Protein AF-A0A349K120-F1 (afdb_monomer_lite)

Foldseek 3Di:
DDDDDDDDDDDDDDDDDPPDDDDLQFDQVQKDKPWAAPPPVHLDRSCQRPVPPDDDLDDDPCPPCDSQQCVQPDRNIHHDVPIDMDGDSVDDDDDPDDDGDD

pLDDT: mean 71.9, std 16.07, range [41.16, 96.0]

Structure (mmCIF, N/CA/C/O backbone):
data_AF-A0A349K120-F1
#
_entry.id   AF-A0A349K120-F1
#
loop_
_atom_site.group_PDB
_atom_site.id
_atom_site.type_symbol
_atom_site.label_atom_id
_atom_site.label_alt_id
_atom_site.label_comp_id
_atom_site.label_asym_id
_atom_site.label_entity_id
_atom_site.label_seq_id
_atom_site.pdbx_PDB_ins_code
_atom_site.Cartn_x
_atom_site.Cartn_y
_atom_site.Cartn_z
_atom_site.occupancy
_atom_site.B_iso_or_equiv
_atom_site.auth_seq_id
_atom_site.auth_comp_id
_atom_site.auth_asym_id
_atom_site.auth_atom_id
_atom_site.pdbx_PDB_model_num
ATOM 1 N N . MET A 1 1 ? -52.661 -5.845 61.220 1.00 41.16 1 MET A N 1
ATOM 2 C CA . MET A 1 1 ? -51.677 -6.357 60.242 1.00 41.16 1 MET A CA 1
ATOM 3 C C . MET A 1 1 ? -51.573 -5.320 59.129 1.00 41.16 1 MET A C 1
ATOM 5 O O . MET A 1 1 ? -52.558 -5.127 58.432 1.00 41.16 1 MET A O 1
ATOM 9 N N . LYS A 1 2 ? -50.480 -4.546 59.060 1.00 42.34 2 LYS A N 1
ATOM 10 C CA . LYS A 1 2 ? -50.268 -3.483 58.058 1.00 42.34 2 LYS A CA 1
ATOM 11 C C . LYS A 1 2 ? -49.082 -3.881 57.183 1.00 42.34 2 LYS A C 1
ATOM 13 O O . LYS A 1 2 ? -48.013 -4.188 57.697 1.00 42.34 2 LYS A O 1
ATOM 18 N N . THR A 1 3 ? -49.349 -3.952 55.891 1.00 46.19 3 THR A N 1
ATOM 19 C CA . THR A 1 3 ? -48.530 -4.529 54.826 1.00 46.19 3 THR A CA 1
ATOM 20 C C . THR A 1 3 ? -47.258 -3.709 54.596 1.00 46.19 3 THR A C 1
ATOM 22 O O . THR A 1 3 ? -47.337 -2.500 54.399 1.00 46.19 3 THR A O 1
ATOM 25 N N . LEU A 1 4 ? -46.093 -4.361 54.615 1.00 48.59 4 LEU A N 1
ATOM 26 C CA . LEU A 1 4 ? -44.812 -3.772 54.215 1.00 48.59 4 LEU A CA 1
ATOM 27 C C . LEU A 1 4 ? -44.659 -3.931 52.695 1.00 48.59 4 LEU A C 1
ATOM 29 O O . LEU A 1 4 ? -44.669 -5.055 52.195 1.00 48.59 4 LEU A O 1
ATOM 33 N N . LEU A 1 5 ? -44.538 -2.822 51.962 1.00 47.72 5 LEU A N 1
ATOM 34 C CA . LEU A 1 5 ? -44.155 -2.836 50.548 1.00 47.72 5 LEU A CA 1
ATOM 35 C C . LEU A 1 5 ? -42.627 -2.916 50.438 1.00 47.72 5 LEU A C 1
ATOM 37 O O . LEU A 1 5 ? -41.925 -2.013 50.888 1.00 47.72 5 LEU A O 1
ATOM 41 N N . PHE A 1 6 ? -42.123 -3.977 49.810 1.00 49.72 6 PHE A N 1
ATOM 42 C CA . PHE A 1 6 ? -40.731 -4.083 49.378 1.00 49.72 6 PHE A CA 1
ATOM 43 C C . PHE A 1 6 ? -40.604 -3.520 47.958 1.00 49.72 6 PHE A C 1
ATOM 45 O O . PHE A 1 6 ? -41.214 -4.041 47.026 1.00 49.72 6 PHE A O 1
ATOM 52 N N . ALA A 1 7 ? -39.821 -2.454 47.785 1.00 53.44 7 ALA A N 1
ATOM 53 C CA . ALA A 1 7 ? -39.440 -1.959 46.467 1.00 53.44 7 ALA A CA 1
ATOM 54 C C . ALA A 1 7 ? -38.323 -2.850 45.900 1.00 53.44 7 ALA A C 1
ATOM 56 O O . ALA A 1 7 ? -37.238 -2.931 46.475 1.00 53.44 7 ALA A O 1
ATOM 57 N N . ALA A 1 8 ? -38.589 -3.536 44.788 1.00 59.03 8 ALA A N 1
ATOM 58 C CA . ALA A 1 8 ? -37.575 -4.285 44.055 1.00 59.03 8 ALA A CA 1
ATOM 59 C C . ALA A 1 8 ? -36.807 -3.325 43.132 1.00 59.03 8 ALA A C 1
ATOM 61 O O . ALA A 1 8 ? -37.376 -2.771 42.193 1.00 59.03 8 ALA A O 1
ATOM 62 N N . LEU A 1 9 ? -35.520 -3.114 43.410 1.00 51.94 9 LEU A N 1
ATOM 63 C CA . LEU A 1 9 ? -34.613 -2.368 42.541 1.00 51.94 9 LEU A CA 1
ATOM 64 C C . LEU A 1 9 ? -34.073 -3.322 41.465 1.00 51.94 9 LEU A C 1
ATOM 66 O O . LEU A 1 9 ? -33.198 -4.141 41.735 1.00 51.94 9 LEU A O 1
ATOM 70 N N . THR A 1 10 ? -34.608 -3.249 40.249 1.00 60.72 10 THR A N 1
ATOM 71 C CA . THR A 1 10 ? -34.066 -3.968 39.088 1.00 60.72 10 THR A CA 1
ATOM 72 C C . THR A 1 10 ? -32.780 -3.296 38.617 1.00 60.72 10 THR A C 1
ATOM 74 O O . THR A 1 10 ? -32.819 -2.201 38.061 1.00 60.72 10 THR A O 1
ATOM 77 N N . ALA A 1 11 ? -31.639 -3.951 38.833 1.00 59.31 11 ALA A N 1
ATOM 78 C CA . ALA A 1 11 ? -30.366 -3.551 38.246 1.00 59.31 11 ALA A CA 1
ATOM 79 C C . ALA A 1 11 ? -30.321 -3.982 36.771 1.00 59.31 11 ALA A C 1
ATOM 81 O O . ALA A 1 11 ? -30.341 -5.173 36.460 1.00 59.31 11 ALA A O 1
ATOM 82 N N . THR A 1 12 ? -30.263 -3.019 35.853 1.00 62.78 12 THR A N 1
ATOM 83 C CA . THR A 1 12 ? -30.015 -3.270 34.431 1.00 62.78 12 THR A CA 1
ATOM 84 C C . THR A 1 12 ? -28.533 -3.589 34.240 1.00 62.78 12 THR A C 1
ATOM 86 O O . THR A 1 12 ? -27.676 -2.721 34.388 1.00 62.78 12 THR A O 1
ATOM 89 N N . LEU A 1 13 ? -28.215 -4.843 33.917 1.00 61.88 13 LEU A N 1
ATOM 90 C CA . LEU A 1 13 ? -26.882 -5.230 33.457 1.00 61.88 13 LEU A CA 1
ATOM 91 C C . LEU A 1 13 ? -26.659 -4.639 32.059 1.00 61.88 13 LEU A C 1
ATOM 93 O O . LEU A 1 13 ? -27.244 -5.113 31.088 1.00 61.88 13 LEU A O 1
ATOM 97 N N . MET A 1 14 ? -25.819 -3.607 31.944 1.00 59.44 14 MET A N 1
ATOM 98 C CA . MET A 1 14 ? -25.261 -3.226 30.646 1.00 59.44 14 MET A CA 1
ATOM 99 C C . MET A 1 14 ? -24.196 -4.255 30.264 1.00 59.44 14 MET A C 1
ATOM 101 O O . MET A 1 14 ? -23.144 -4.338 30.896 1.00 59.44 14 MET A O 1
ATOM 105 N N . SER A 1 15 ? -24.466 -5.054 29.236 1.00 63.75 15 SER A N 1
ATOM 106 C CA . SER A 1 15 ? -23.450 -5.904 28.621 1.00 63.75 15 SER A CA 1
ATOM 107 C C . SER A 1 15 ? -22.458 -5.020 27.866 1.00 63.75 15 SER A C 1
ATOM 109 O O . SER A 1 15 ? -22.806 -4.410 26.860 1.00 63.75 15 SER A O 1
ATOM 111 N N . VAL A 1 16 ? -21.218 -4.939 28.350 1.00 59.38 16 VAL A N 1
ATOM 112 C CA . VAL A 1 16 ? -20.118 -4.323 27.600 1.00 59.38 16 VAL A CA 1
ATOM 113 C C . VAL A 1 16 ? -19.609 -5.355 26.600 1.00 59.38 16 VAL A C 1
ATOM 115 O O . VAL A 1 16 ? -18.965 -6.332 26.978 1.00 59.38 16 VAL A O 1
ATOM 118 N N . THR A 1 17 ? -19.904 -5.162 25.318 1.00 63.66 17 THR A N 1
ATOM 119 C CA . THR A 1 17 ? -19.254 -5.920 24.247 1.00 63.66 17 THR A CA 1
ATOM 120 C C . THR A 1 17 ? -17.869 -5.336 24.013 1.00 63.66 17 THR A C 1
ATOM 122 O O . THR A 1 17 ? -17.733 -4.231 23.489 1.00 63.66 17 THR A O 1
ATOM 125 N N . VAL A 1 18 ? -16.828 -6.074 24.394 1.00 58.38 18 VAL A N 1
ATOM 126 C CA . VAL A 1 18 ? -15.470 -5.784 23.928 1.00 58.38 18 VAL A CA 1
ATOM 127 C C . VAL A 1 18 ? -15.408 -6.214 22.463 1.00 58.38 18 VAL A C 1
ATOM 129 O O . VAL A 1 18 ? -15.317 -7.405 22.171 1.00 58.38 18 VAL A O 1
ATOM 132 N N . LEU A 1 19 ? -15.505 -5.258 21.537 1.00 59.66 19 LEU A N 1
ATOM 133 C CA . LEU A 1 19 ? -15.218 -5.504 20.125 1.00 59.66 19 LEU A CA 1
ATOM 134 C C . LEU A 1 19 ? -13.730 -5.843 20.011 1.00 59.66 19 LEU A C 1
ATOM 136 O O . LEU A 1 19 ? -12.865 -4.985 20.182 1.00 59.66 19 LEU A O 1
ATOM 140 N N . ARG A 1 20 ? -13.419 -7.117 19.769 1.00 64.06 20 ARG A N 1
ATOM 141 C CA . ARG A 1 20 ? -12.080 -7.506 19.329 1.00 64.06 20 ARG A CA 1
ATOM 142 C C . ARG A 1 20 ? -11.890 -6.902 17.941 1.00 64.06 20 ARG A C 1
ATOM 144 O O . ARG A 1 20 ? -12.743 -7.108 17.085 1.00 64.06 20 ARG A O 1
ATOM 151 N N . GLY A 1 21 ? -10.800 -6.166 17.725 1.00 66.94 21 GLY A N 1
ATOM 152 C CA . GLY A 1 21 ? -10.451 -5.704 16.384 1.00 66.94 21 GLY A CA 1
ATOM 153 C C . GLY A 1 21 ? -10.305 -6.910 15.457 1.00 66.94 21 GLY A C 1
ATOM 154 O O . GLY A 1 21 ? -9.473 -7.783 15.715 1.00 66.94 21 GLY A O 1
ATOM 155 N N . GLU A 1 22 ? -11.149 -6.983 14.434 1.00 82.38 22 GLU A N 1
ATOM 156 C CA . GLU A 1 22 ? -11.018 -7.952 13.352 1.00 82.38 22 GLU A CA 1
ATOM 157 C C . GLU A 1 22 ? -10.000 -7.424 12.336 1.00 82.38 22 GLU A C 1
ATOM 159 O O . GLU A 1 22 ? -9.904 -6.216 12.104 1.00 82.38 22 GLU A O 1
ATOM 164 N N . ILE A 1 23 ? -9.192 -8.321 11.768 1.00 84.25 23 ILE A N 1
ATOM 165 C CA . ILE A 1 23 ? -8.320 -7.961 10.649 1.00 84.25 23 ILE A CA 1
ATOM 166 C C . ILE A 1 23 ? -9.224 -7.772 9.437 1.00 84.25 23 ILE A C 1
ATOM 168 O O . ILE A 1 23 ? -9.961 -8.690 9.102 1.00 84.25 23 ILE A O 1
AT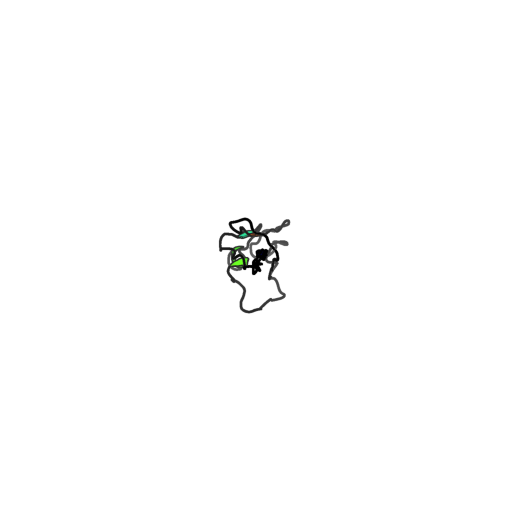OM 172 N N . ILE A 1 24 ? -9.144 -6.617 8.780 1.00 88.38 24 ILE A N 1
ATOM 173 C CA . ILE A 1 24 ? -9.858 -6.363 7.526 1.00 88.38 24 ILE A CA 1
ATOM 174 C C . ILE A 1 24 ? -9.034 -7.000 6.397 1.00 88.38 24 ILE A C 1
ATOM 176 O O . ILE A 1 24 ? -7.942 -6.496 6.111 1.00 88.38 24 ILE A O 1
ATOM 180 N N . PRO A 1 25 ? -9.478 -8.117 5.787 1.00 88.44 25 PRO A N 1
ATOM 181 C CA . PRO A 1 25 ? -8.774 -8.682 4.648 1.00 88.44 25 PRO A CA 1
ATOM 182 C C . PRO A 1 25 ? -8.998 -7.791 3.425 1.00 88.44 25 PRO A C 1
ATOM 184 O O . PRO A 1 25 ? -10.126 -7.393 3.143 1.00 88.44 25 PRO A O 1
ATOM 187 N N . ILE A 1 26 ? -7.932 -7.508 2.682 1.00 92.12 26 ILE A N 1
ATOM 188 C CA . ILE A 1 26 ? -8.016 -6.776 1.416 1.00 92.12 26 ILE A CA 1
ATOM 189 C C . ILE A 1 26 ? -7.892 -7.805 0.287 1.00 92.12 26 ILE A C 1
ATOM 191 O O . ILE A 1 26 ? -6.866 -8.488 0.214 1.00 92.12 26 ILE A O 1
ATOM 195 N N . PRO A 1 27 ? -8.922 -7.980 -0.558 1.00 92.75 27 PRO A N 1
ATOM 196 C CA . PRO A 1 27 ? -8.859 -8.919 -1.671 1.00 92.75 27 PRO A CA 1
ATOM 197 C C . PRO A 1 27 ? -7.791 -8.550 -2.710 1.00 92.75 27 PRO A C 1
ATOM 199 O O . PRO A 1 27 ? -7.471 -7.381 -2.916 1.00 92.75 27 PRO A O 1
ATOM 202 N N . VAL A 1 28 ? -7.303 -9.558 -3.433 1.00 91.38 28 VAL A N 1
ATOM 203 C CA . VAL A 1 28 ? -6.590 -9.358 -4.707 1.00 91.38 28 VAL A CA 1
ATOM 204 C C . VAL A 1 28 ? -7.518 -8.629 -5.684 1.00 91.38 28 VAL A C 1
ATOM 206 O O . VAL A 1 28 ? -8.697 -8.972 -5.775 1.00 91.38 28 VAL A O 1
ATOM 209 N N . GLY A 1 29 ? -6.997 -7.630 -6.394 1.00 93.75 29 GLY A N 1
ATOM 210 C CA . GLY A 1 29 ? -7.751 -6.740 -7.277 1.00 93.75 29 GLY A CA 1
ATOM 211 C C . GLY A 1 29 ? -8.341 -5.506 -6.585 1.00 93.75 29 GLY A C 1
ATOM 212 O O . GLY A 1 29 ? -8.834 -4.613 -7.269 1.00 93.75 29 GLY A O 1
ATOM 213 N N . ASN A 1 30 ? -8.255 -5.422 -5.252 1.00 96.00 30 ASN A N 1
ATOM 214 C CA . ASN A 1 30 ? -8.679 -4.259 -4.464 1.00 96.00 30 ASN A CA 1
ATOM 215 C C . ASN A 1 30 ? -7.495 -3.372 -4.041 1.00 96.00 30 ASN A C 1
ATOM 217 O O . ASN A 1 30 ? -7.589 -2.594 -3.088 1.00 96.00 30 ASN A O 1
ATOM 221 N N . VAL A 1 31 ? -6.371 -3.484 -4.743 1.00 92.75 31 VAL A N 1
ATOM 222 C CA . VAL A 1 31 ? -5.208 -2.618 -4.568 1.00 92.75 31 VAL A CA 1
ATOM 223 C C . VAL A 1 31 ? -4.951 -1.913 -5.890 1.00 92.75 31 VAL A C 1
ATOM 225 O O . VAL A 1 31 ? -4.982 -2.539 -6.942 1.00 92.75 31 VAL A O 1
ATOM 228 N N . SER A 1 32 ? -4.706 -0.610 -5.826 1.00 92.69 32 SER A N 1
ATOM 229 C CA . SER A 1 32 ? -4.264 0.204 -6.958 1.00 92.69 32 SER A CA 1
ATOM 230 C C . SER A 1 32 ? -2.981 0.917 -6.569 1.00 92.69 32 SER A C 1
ATOM 232 O O . SER A 1 32 ? -2.833 1.327 -5.418 1.00 92.69 32 SER A O 1
ATOM 234 N N . SER A 1 33 ? -2.076 1.128 -7.514 1.00 88.69 33 SER A N 1
ATOM 235 C CA . SER A 1 33 ? -0.871 1.930 -7.303 1.00 88.69 33 SER A CA 1
ATOM 236 C C . SER A 1 33 ? -0.654 2.912 -8.447 1.00 88.69 33 SER A C 1
ATOM 238 O O . SER A 1 33 ? -1.157 2.733 -9.557 1.00 88.69 33 SER A O 1
ATOM 240 N N . SER A 1 34 ? 0.113 3.960 -8.166 1.00 88.06 34 SER A N 1
ATOM 241 C CA . SER A 1 34 ? 0.583 4.927 -9.161 1.00 88.06 34 SER A CA 1
ATOM 242 C C . SER A 1 34 ? 1.505 4.308 -10.209 1.00 88.06 34 SER A C 1
ATOM 244 O O . SER A 1 34 ? 1.571 4.785 -11.342 1.00 88.06 34 SER A O 1
ATOM 246 N N . SER A 1 35 ? 2.237 3.262 -9.828 1.00 82.38 35 SER A N 1
ATOM 247 C CA . SER A 1 35 ? 3.250 2.636 -10.662 1.00 82.38 35 SER A CA 1
ATOM 248 C C . SER A 1 35 ? 3.477 1.167 -10.286 1.00 82.38 35 SER A C 1
ATOM 250 O O . SER A 1 35 ? 3.207 0.747 -9.157 1.00 82.38 35 SER A O 1
ATOM 252 N N . GLU A 1 36 ? 3.928 0.377 -11.265 1.00 81.50 36 GLU A N 1
ATOM 253 C CA . GLU A 1 36 ? 4.201 -1.063 -11.157 1.00 81.50 36 GLU A CA 1
ATOM 254 C C . GLU A 1 36 ? 5.337 -1.468 -12.104 1.00 81.50 36 GLU A C 1
ATOM 256 O O . GLU A 1 36 ? 5.599 -0.794 -13.104 1.00 81.50 36 GLU A O 1
ATOM 261 N N . ILE A 1 37 ? 5.975 -2.609 -11.829 1.00 78.19 37 ILE A N 1
ATOM 262 C CA . ILE A 1 37 ? 6.897 -3.267 -12.764 1.00 78.19 37 ILE A CA 1
ATOM 263 C C . ILE A 1 37 ? 6.376 -4.671 -13.060 1.00 78.19 37 ILE A C 1
ATOM 265 O O . ILE A 1 37 ? 6.242 -5.497 -12.160 1.00 78.19 37 ILE A O 1
ATOM 269 N N . GLY A 1 38 ? 6.144 -4.970 -14.337 1.00 76.81 38 GLY A N 1
ATOM 270 C CA . GLY A 1 38 ? 5.791 -6.317 -14.784 1.00 76.81 38 GLY A CA 1
ATOM 271 C C . GLY A 1 38 ? 6.962 -7.311 -14.725 1.00 76.81 38 GLY A C 1
ATOM 272 O O . GLY A 1 38 ? 7.932 -7.162 -13.978 1.00 76.81 38 GLY A O 1
ATOM 273 N N . ALA A 1 39 ? 6.889 -8.363 -15.538 1.00 76.44 39 ALA A N 1
ATOM 274 C CA . ALA A 1 39 ? 7.971 -9.339 -15.653 1.00 76.44 39 ALA A CA 1
ATOM 275 C C . ALA A 1 39 ? 9.303 -8.683 -16.103 1.00 76.44 39 ALA A C 1
ATOM 277 O O . ALA A 1 39 ? 9.281 -7.757 -16.915 1.00 76.44 39 ALA A O 1
ATOM 278 N N . PRO A 1 40 ? 10.469 -9.178 -15.636 1.00 75.12 40 PRO A N 1
ATOM 279 C CA . PRO A 1 40 ? 10.650 -10.372 -14.803 1.00 75.12 40 PRO A CA 1
ATOM 280 C C . PRO A 1 40 ? 10.536 -10.124 -13.289 1.00 75.12 40 PRO A C 1
ATOM 282 O O . PRO A 1 40 ? 10.518 -11.088 -12.533 1.00 75.12 40 PRO A O 1
ATOM 285 N N . PHE A 1 41 ? 10.465 -8.867 -12.844 1.00 74.31 41 PHE A N 1
ATOM 286 C CA . PHE A 1 41 ? 10.506 -8.515 -11.419 1.00 74.31 41 PHE A CA 1
ATOM 287 C C . PHE A 1 41 ? 9.162 -8.697 -10.713 1.00 74.31 41 PHE A C 1
ATOM 289 O O . PHE A 1 41 ? 9.143 -8.979 -9.520 1.00 74.31 41 PHE A O 1
ATOM 296 N N . ASN A 1 42 ? 8.058 -8.567 -11.457 1.00 78.50 42 ASN A N 1
ATOM 297 C CA . ASN A 1 42 ? 6.693 -8.825 -11.002 1.00 78.50 42 ASN A CA 1
ATOM 298 C C . ASN A 1 42 ? 6.331 -8.068 -9.710 1.00 78.50 42 ASN A C 1
ATOM 300 O O . ASN A 1 42 ? 5.857 -8.651 -8.742 1.00 78.50 42 ASN A O 1
ATOM 304 N N . ARG A 1 43 ? 6.586 -6.757 -9.691 1.00 79.38 43 ARG A N 1
ATOM 305 C CA . ARG A 1 43 ? 6.255 -5.852 -8.583 1.00 79.38 43 ARG A CA 1
ATOM 306 C C . ARG A 1 43 ? 4.950 -5.142 -8.893 1.00 79.38 43 ARG A C 1
ATOM 308 O O . ARG A 1 43 ? 4.945 -4.032 -9.424 1.00 79.38 43 ARG A O 1
ATOM 315 N N . ILE A 1 44 ? 3.865 -5.841 -8.603 1.00 82.81 44 ILE A N 1
ATOM 316 C CA . ILE A 1 44 ? 2.495 -5.393 -8.848 1.00 82.81 44 ILE A CA 1
ATOM 317 C C . ILE A 1 44 ? 1.766 -5.178 -7.522 1.00 82.81 44 ILE A C 1
ATOM 319 O O . ILE A 1 44 ? 2.119 -5.777 -6.503 1.00 82.81 44 ILE A O 1
ATOM 323 N N . ASN A 1 45 ? 0.737 -4.339 -7.539 1.00 87.12 45 ASN A N 1
ATOM 324 C CA . ASN A 1 45 ? -0.003 -3.916 -6.353 1.00 87.12 45 ASN A CA 1
ATOM 325 C C . ASN A 1 45 ? -0.603 -5.078 -5.529 1.00 87.12 45 ASN A C 1
ATOM 327 O O . ASN A 1 45 ? -0.592 -5.049 -4.299 1.00 87.12 45 ASN A O 1
ATOM 331 N N . ASP A 1 46 ? -1.039 -6.152 -6.182 1.00 88.94 46 ASP A N 1
ATOM 332 C CA . ASP A 1 46 ? -1.653 -7.308 -5.531 1.00 88.94 46 ASP A CA 1
ATOM 333 C C . ASP A 1 46 ? -0.690 -8.046 -4.592 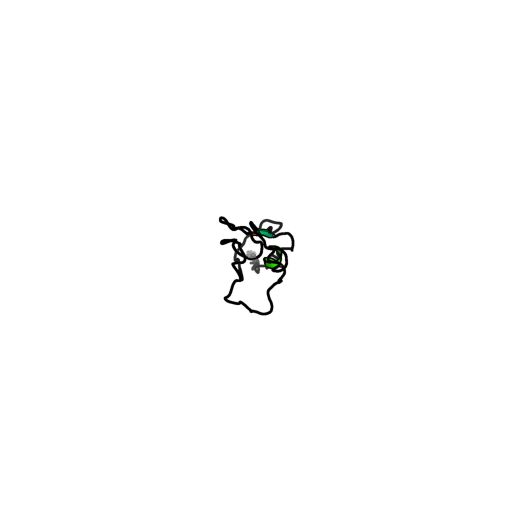1.00 88.94 46 ASP A C 1
ATOM 335 O O . ASP A 1 46 ? -1.117 -8.758 -3.678 1.00 88.94 46 ASP A O 1
ATOM 339 N N . HIS A 1 47 ? 0.621 -7.873 -4.779 1.00 85.31 47 HIS A N 1
ATOM 340 C CA . HIS A 1 47 ? 1.633 -8.485 -3.919 1.00 85.31 47 HIS A CA 1
ATOM 341 C C . HIS A 1 47 ? 1.683 -7.873 -2.518 1.00 85.31 47 HIS A C 1
ATOM 343 O O . HIS A 1 47 ? 2.141 -8.536 -1.591 1.00 85.31 47 HIS A O 1
ATOM 349 N N . LEU A 1 48 ? 1.107 -6.681 -2.316 1.00 83.94 48 LEU A N 1
ATOM 350 C CA . LEU A 1 48 ? 0.976 -6.083 -0.985 1.00 83.94 48 LEU A CA 1
ATOM 351 C C . LEU A 1 48 ? -0.010 -6.837 -0.079 1.00 83.94 48 LEU A C 1
ATOM 353 O O . LEU A 1 48 ? 0.046 -6.683 1.141 1.00 83.94 48 LEU A O 1
ATOM 357 N N . VAL A 1 49 ? -0.928 -7.625 -0.650 1.00 87.19 49 VAL A N 1
ATOM 358 C CA . VAL A 1 49 ? -2.040 -8.240 0.102 1.00 87.19 49 VAL A CA 1
ATOM 359 C C . VAL A 1 49 ? -2.136 -9.756 -0.056 1.00 87.19 49 VAL A C 1
ATOM 361 O O . VAL A 1 49 ? -2.797 -10.410 0.747 1.00 87.19 49 VAL A O 1
ATOM 364 N N . ASN A 1 50 ? -1.461 -10.342 -1.050 1.00 84.88 50 ASN A N 1
ATOM 365 C CA . ASN A 1 50 ? -1.565 -11.774 -1.348 1.00 84.88 50 ASN A CA 1
ATOM 366 C C . ASN A 1 50 ? -0.403 -12.630 -0.801 1.00 84.88 50 ASN A C 1
ATOM 368 O O . ASN A 1 50 ? -0.369 -13.837 -1.042 1.00 84.88 50 ASN A O 1
ATOM 372 N N . GLY A 1 51 ? 0.550 -12.018 -0.089 1.00 76.38 51 GLY A N 1
ATOM 373 C CA . GLY A 1 51 ? 1.711 -12.700 0.492 1.00 76.38 51 GLY A CA 1
ATOM 374 C C . GLY A 1 51 ? 2.808 -13.086 -0.510 1.00 76.38 51 GLY A C 1
ATOM 375 O O . GLY A 1 51 ? 3.761 -13.765 -0.131 1.00 76.38 51 GLY A O 1
ATOM 376 N N . SER A 1 52 ? 2.707 -12.672 -1.776 1.00 75.06 52 SER A N 1
ATOM 377 C CA . SER A 1 52 ? 3.770 -12.875 -2.767 1.00 75.06 52 SER A CA 1
ATOM 378 C C . SER A 1 52 ? 4.993 -12.036 -2.406 1.00 75.06 52 SER A C 1
ATOM 380 O O . SER A 1 52 ? 4.870 -10.876 -2.034 1.00 75.06 52 SER A O 1
ATOM 382 N N . GLY A 1 53 ? 6.184 -12.625 -2.514 1.00 62.44 53 GLY A N 1
ATOM 383 C CA . GLY A 1 53 ? 7.442 -11.972 -2.130 1.00 62.44 53 GLY A CA 1
ATOM 384 C C . GLY A 1 53 ? 7.822 -12.141 -0.655 1.00 62.44 53 GLY A C 1
ATOM 385 O O . GLY A 1 53 ? 8.987 -11.962 -0.319 1.00 62.44 53 GLY A O 1
ATOM 386 N N . LEU A 1 54 ? 6.901 -12.587 0.207 1.00 56.34 54 LEU A N 1
ATOM 387 C CA .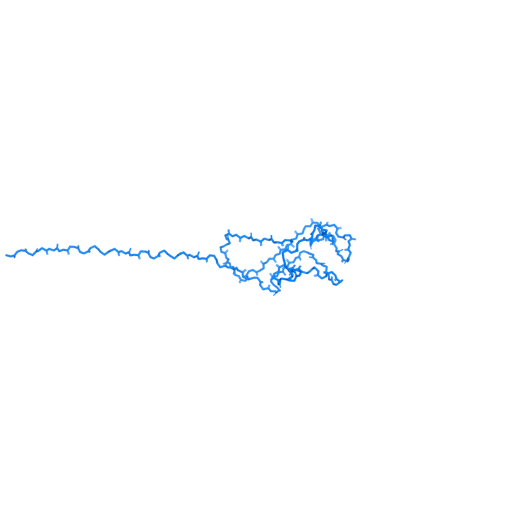 LEU A 1 54 ? 7.199 -12.934 1.598 1.00 56.34 54 LEU A CA 1
ATOM 388 C C . LEU A 1 54 ? 7.545 -14.426 1.708 1.00 56.34 54 LEU A C 1
ATOM 390 O O . LEU A 1 54 ? 6.664 -15.286 1.748 1.00 56.34 54 LEU A O 1
ATOM 394 N N . VAL A 1 55 ? 8.837 -14.753 1.781 1.00 56.88 55 VAL A N 1
ATOM 395 C CA . VAL A 1 55 ? 9.299 -16.084 2.210 1.00 56.88 55 VAL A CA 1
ATOM 396 C C . VAL A 1 55 ? 9.929 -15.946 3.600 1.00 56.88 55 VAL A C 1
ATOM 398 O O . VAL A 1 55 ? 11.068 -15.508 3.736 1.00 56.88 55 VAL A O 1
ATOM 401 N N . GLY A 1 56 ? 9.185 -16.310 4.651 1.00 57.25 56 GLY A N 1
ATOM 402 C CA . GLY A 1 56 ? 9.597 -16.083 6.048 1.00 57.25 56 GLY A CA 1
ATOM 403 C C . GLY A 1 56 ? 9.533 -14.603 6.468 1.00 57.25 56 GLY A C 1
ATOM 404 O O . GLY A 1 56 ? 8.850 -13.816 5.825 1.00 57.25 56 GLY A O 1
ATOM 405 N N . GLU A 1 57 ? 10.251 -14.217 7.533 1.00 52.16 57 GLU A N 1
ATOM 406 C CA . GLU A 1 57 ? 10.477 -12.800 7.919 1.00 52.16 57 GLU A CA 1
ATOM 407 C C . GLU A 1 57 ? 11.663 -12.177 7.151 1.00 52.16 57 GLU A C 1
ATOM 409 O O . GLU A 1 57 ? 12.390 -11.323 7.659 1.00 52.16 57 GLU A O 1
ATOM 414 N N . GLY A 1 58 ? 11.939 -12.687 5.949 1.00 47.47 58 GLY A N 1
ATOM 415 C CA . GLY A 1 58 ? 13.072 -12.262 5.143 1.00 47.47 58 GLY A CA 1
ATOM 416 C C . GLY A 1 58 ? 12.835 -10.878 4.557 1.00 47.47 58 GLY A C 1
ATOM 417 O O . GLY A 1 58 ? 12.129 -10.751 3.565 1.00 47.47 58 GLY A O 1
ATOM 418 N N . HIS A 1 59 ? 13.472 -9.871 5.145 1.00 51.56 59 HIS A N 1
ATOM 419 C CA . HIS A 1 59 ? 13.684 -8.564 4.534 1.00 51.56 59 HIS A CA 1
ATOM 420 C C . HIS A 1 59 ? 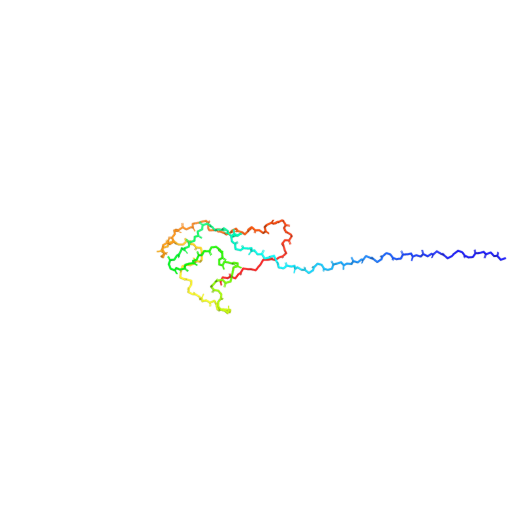15.139 -8.506 4.066 1.00 51.56 59 HIS A C 1
ATOM 422 O O . HIS A 1 59 ? 16.046 -8.778 4.860 1.00 51.56 59 HIS A O 1
ATOM 428 N N . ASP A 1 60 ? 15.388 -8.167 2.802 1.00 45.91 60 ASP A N 1
ATOM 429 C CA . ASP A 1 60 ? 16.729 -7.776 2.370 1.00 45.91 60 ASP A CA 1
ATOM 430 C C . ASP A 1 60 ? 16.845 -6.240 2.354 1.00 45.91 60 ASP A C 1
ATOM 432 O O . ASP A 1 60 ? 15.868 -5.517 2.166 1.00 45.91 60 ASP A O 1
ATOM 436 N N . GLY A 1 61 ? 18.039 -5.726 2.658 1.00 42.94 61 GLY A N 1
ATOM 437 C CA . GLY A 1 61 ? 18.326 -4.285 2.670 1.00 42.94 61 GLY A CA 1
ATOM 438 C C . GLY A 1 61 ? 18.787 -3.739 1.319 1.00 42.94 61 GLY A C 1
ATOM 439 O O . GLY A 1 61 ? 19.268 -2.609 1.256 1.00 42.94 61 GLY A O 1
ATOM 440 N N . THR A 1 62 ? 18.698 -4.546 0.264 1.00 49.25 62 THR A N 1
ATOM 441 C CA . THR A 1 62 ? 19.068 -4.216 -1.110 1.00 49.25 62 THR A CA 1
ATOM 442 C C . THR A 1 62 ? 17.788 -4.149 -1.939 1.00 49.25 62 THR A C 1
ATOM 444 O O . THR A 1 62 ? 17.533 -5.025 -2.764 1.00 49.25 62 THR A O 1
ATOM 447 N N . PRO A 1 63 ? 16.959 -3.105 -1.749 1.00 49.41 63 PRO A N 1
ATOM 448 C CA . PRO A 1 63 ? 15.842 -2.900 -2.644 1.00 49.41 63 PRO A CA 1
ATOM 449 C C . PRO A 1 63 ? 16.451 -2.745 -4.033 1.00 49.41 63 PRO A C 1
ATOM 451 O O . PRO A 1 63 ? 17.213 -1.807 -4.266 1.00 49.41 63 PRO A O 1
ATOM 454 N N . ASP A 1 64 ? 16.168 -3.667 -4.945 1.00 50.72 64 ASP A N 1
ATOM 455 C CA . ASP A 1 64 ? 16.493 -3.513 -6.363 1.00 50.72 64 ASP A CA 1
ATOM 456 C C . ASP A 1 64 ? 15.676 -2.316 -6.900 1.00 50.72 64 ASP A C 1
ATOM 458 O O . ASP A 1 64 ? 14.703 -2.516 -7.610 1.00 50.72 64 ASP A O 1
ATOM 462 N N . GLY A 1 65 ? 15.975 -1.079 -6.488 1.00 49.62 65 GLY A N 1
ATOM 463 C CA . GLY A 1 65 ? 15.144 0.111 -6.681 1.00 49.62 65 GLY A CA 1
ATOM 464 C C . GLY A 1 65 ? 13.716 -0.076 -6.153 1.00 49.62 65 GLY A C 1
ATOM 465 O O . GLY A 1 65 ? 12.903 -0.671 -6.834 1.00 49.62 65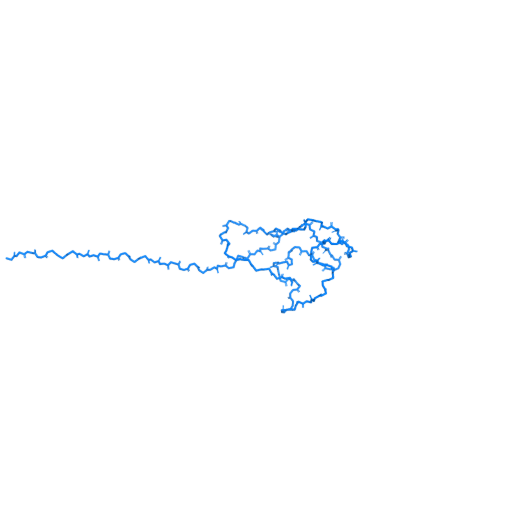 GLY A O 1
ATOM 466 N N . THR A 1 66 ? 13.440 0.388 -4.934 1.00 50.19 66 THR A N 1
ATOM 467 C CA . THR A 1 66 ? 12.122 0.669 -4.307 1.00 50.19 66 THR A CA 1
ATOM 468 C C . THR A 1 66 ? 10.830 0.104 -4.953 1.00 50.19 66 THR A C 1
ATOM 470 O O . THR A 1 66 ? 10.557 0.287 -6.135 1.00 50.19 66 THR A O 1
ATOM 473 N N . MET A 1 67 ? 9.939 -0.494 -4.141 1.00 54.28 67 MET A N 1
ATOM 474 C CA . MET A 1 67 ? 8.606 -0.976 -4.576 1.00 54.28 67 MET A CA 1
ATOM 475 C C . MET A 1 67 ? 7.790 0.104 -5.326 1.00 54.28 67 MET A C 1
ATOM 477 O O . MET A 1 67 ? 7.031 -0.225 -6.233 1.00 54.28 67 MET A O 1
ATOM 481 N N . TRP A 1 68 ? 8.022 1.384 -5.013 1.00 65.25 68 TRP A N 1
ATOM 482 C CA . TRP A 1 68 ? 7.561 2.531 -5.794 1.00 65.25 68 TRP A CA 1
ATOM 483 C C . TRP A 1 68 ? 8.701 3.086 -6.628 1.00 65.25 68 TRP A C 1
ATOM 485 O O . TRP A 1 68 ? 9.802 3.299 -6.123 1.00 65.25 68 TRP A O 1
ATOM 495 N N . LEU A 1 69 ? 8.436 3.355 -7.899 1.00 65.19 69 LEU A N 1
ATOM 496 C CA . LEU A 1 69 ? 9.433 3.734 -8.894 1.00 65.19 69 LEU A CA 1
ATOM 497 C C . LEU A 1 69 ? 9.910 5.190 -8.758 1.00 65.19 69 LEU A C 1
ATOM 499 O O . LEU A 1 69 ? 10.050 5.901 -9.749 1.00 65.19 69 LEU A O 1
ATOM 503 N N . SER A 1 70 ? 10.200 5.645 -7.540 1.00 59.25 70 SER A N 1
ATOM 504 C CA . SER A 1 70 ? 10.574 7.029 -7.233 1.00 59.25 70 SER A CA 1
ATOM 505 C C . SER A 1 70 ? 11.789 7.522 -8.026 1.00 59.25 70 SER A C 1
ATOM 507 O O . SER A 1 70 ? 11.885 8.708 -8.342 1.00 59.25 70 SER A O 1
ATOM 509 N N . GLU A 1 71 ? 12.685 6.609 -8.417 1.00 61.22 71 GLU A N 1
ATOM 510 C CA . GLU A 1 71 ? 13.816 6.920 -9.299 1.00 61.22 71 GLU A CA 1
ATOM 511 C C . GLU A 1 71 ? 13.666 6.386 -10.733 1.00 61.22 71 GLU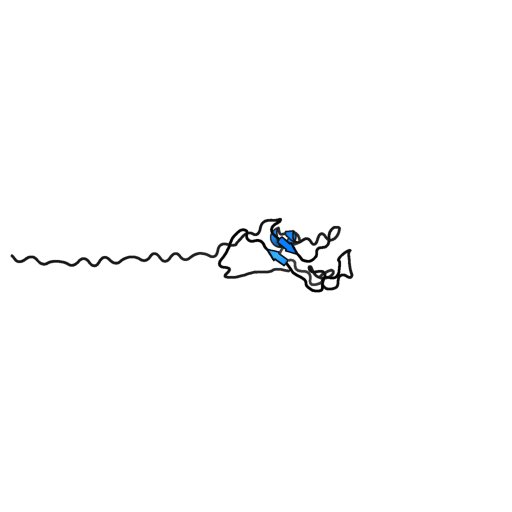 A C 1
ATOM 513 O O . GLU A 1 71 ? 14.340 6.890 -11.622 1.00 61.22 71 GLU A O 1
ATOM 518 N N . GLY A 1 72 ? 12.775 5.421 -11.003 1.00 55.91 72 GLY A N 1
ATOM 519 C CA . GLY A 1 72 ? 12.395 5.005 -12.366 1.00 55.91 72 GLY A CA 1
ATOM 520 C C . GLY A 1 72 ? 13.517 4.561 -13.314 1.00 55.91 72 GLY A C 1
ATOM 521 O O . GLY A 1 72 ? 13.301 4.516 -14.522 1.00 55.91 72 GLY A O 1
ATOM 522 N N . THR A 1 73 ? 14.725 4.278 -12.823 1.00 58.91 73 THR A N 1
ATOM 523 C CA . THR A 1 73 ? 15.900 4.105 -13.696 1.00 58.91 73 THR A CA 1
ATOM 524 C C . THR A 1 73 ? 16.225 2.657 -14.049 1.00 58.91 73 THR A C 1
ATOM 526 O O . THR A 1 73 ? 17.040 2.428 -14.943 1.00 58.91 73 THR A O 1
ATOM 529 N N . CYS A 1 74 ? 15.601 1.668 -13.402 1.00 65.38 74 CYS A N 1
ATOM 530 C CA . CYS A 1 74 ? 15.863 0.258 -13.681 1.00 65.38 74 CYS A CA 1
ATOM 531 C C . CYS A 1 74 ? 14.628 -0.478 -14.198 1.00 65.38 74 CYS A C 1
ATOM 533 O O . CYS A 1 74 ? 13.483 -0.164 -13.871 1.00 65.38 74 CYS A O 1
ATOM 535 N N . CYS A 1 75 ? 14.903 -1.534 -14.968 1.00 67.12 75 CYS A N 1
ATOM 536 C CA . CYS A 1 75 ? 14.030 -2.702 -14.998 1.00 67.12 75 CYS A CA 1
ATOM 537 C C . CYS A 1 75 ? 12.661 -2.517 -15.675 1.00 67.12 75 CYS A C 1
ATOM 539 O O . CYS A 1 75 ? 11.765 -3.328 -15.467 1.00 67.12 75 CYS A O 1
ATOM 541 N N . GLY A 1 76 ? 12.507 -1.486 -16.512 1.00 67.44 76 GLY A N 1
ATOM 542 C CA . GLY A 1 76 ? 11.255 -1.196 -17.220 1.00 67.44 76 GLY A CA 1
ATOM 543 C C . GLY A 1 76 ? 10.243 -0.389 -16.405 1.00 67.44 76 GLY A C 1
ATOM 544 O O . GLY A 1 76 ? 9.125 -0.193 -16.873 1.00 67.44 76 GLY A O 1
ATOM 545 N N . GLY A 1 77 ? 10.626 0.090 -15.217 1.00 68.81 77 GLY A N 1
ATOM 546 C CA . GLY A 1 77 ? 9.823 1.037 -14.453 1.00 68.81 77 GLY A CA 1
ATOM 547 C C . GLY A 1 77 ? 9.855 2.446 -15.050 1.00 68.81 77 GLY A C 1
ATOM 548 O O . GLY A 1 77 ? 10.863 2.864 -15.614 1.00 68.81 77 GLY A O 1
ATOM 549 N N . ALA A 1 78 ? 8.754 3.183 -14.919 1.00 71.19 78 ALA A N 1
ATOM 550 C CA . ALA A 1 78 ? 8.693 4.618 -15.181 1.00 71.19 78 ALA A CA 1
ATOM 551 C C . ALA A 1 78 ? 8.859 5.407 -13.879 1.00 71.19 78 ALA A C 1
ATOM 553 O O . ALA A 1 78 ? 8.350 4.990 -12.844 1.00 71.19 78 ALA A O 1
ATOM 554 N N . GLN A 1 79 ? 9.542 6.550 -13.936 1.00 77.25 79 GLN A N 1
ATOM 555 C CA . GLN A 1 79 ? 9.732 7.390 -12.758 1.00 77.25 79 GLN A CA 1
ATOM 556 C C . GLN A 1 79 ? 8.405 7.936 -12.227 1.00 77.25 79 GLN A C 1
ATOM 558 O O . GLN A 1 79 ? 7.609 8.495 -12.980 1.00 77.25 79 GLN A O 1
ATOM 563 N N . ASP A 1 80 ? 8.210 7.795 -10.920 1.00 78.56 80 ASP A N 1
ATOM 564 C CA . ASP A 1 80 ? 6.992 8.158 -10.212 1.00 78.56 80 ASP A CA 1
ATOM 565 C C . ASP A 1 80 ? 7.303 9.163 -9.098 1.00 78.56 80 ASP A C 1
ATOM 567 O O . ASP A 1 80 ? 7.751 8.814 -8.005 1.00 78.56 80 ASP A O 1
ATOM 571 N N . PHE A 1 81 ? 7.121 10.443 -9.417 1.00 79.69 81 PHE A N 1
ATOM 572 C CA . PHE A 1 81 ? 7.437 11.554 -8.517 1.00 79.69 81 PHE A CA 1
ATOM 573 C C . PHE A 1 81 ? 6.365 11.806 -7.447 1.00 79.69 81 PHE A C 1
ATOM 575 O O . PHE A 1 81 ? 6.601 12.619 -6.555 1.00 79.69 81 PHE A O 1
ATOM 582 N N . ASP A 1 82 ? 5.213 11.137 -7.537 1.00 83.75 82 ASP A N 1
ATOM 583 C CA . ASP A 1 82 ? 4.101 11.257 -6.589 1.00 83.75 82 ASP A CA 1
ATOM 584 C C . ASP A 1 82 ? 3.532 9.862 -6.270 1.00 83.75 82 ASP A C 1
ATOM 586 O O . ASP A 1 82 ? 2.404 9.532 -6.655 1.00 83.75 82 ASP A O 1
ATOM 590 N N . PRO A 1 83 ? 4.340 8.994 -5.627 1.00 81.38 83 PRO A N 1
ATOM 591 C CA . PRO A 1 83 ? 3.997 7.593 -5.474 1.00 81.38 83 PRO A CA 1
ATOM 592 C C . PRO A 1 83 ? 2.842 7.400 -4.494 1.00 81.38 83 PRO A C 1
ATOM 594 O O . PRO A 1 83 ? 2.859 7.913 -3.372 1.00 81.38 83 PRO A O 1
ATOM 597 N N . TRP A 1 84 ? 1.868 6.580 -4.884 1.00 87.44 84 TRP A N 1
ATOM 598 C CA . TRP A 1 84 ? 0.736 6.224 -4.041 1.00 87.44 84 TRP A CA 1
ATOM 599 C C . TRP A 1 84 ? 0.346 4.753 -4.184 1.00 87.44 84 TRP A C 1
ATOM 601 O O . TRP A 1 84 ? 0.575 4.093 -5.198 1.00 87.44 84 TRP A O 1
ATOM 611 N N . VAL A 1 85 ? -0.286 4.244 -3.128 1.00 89.25 85 VAL A N 1
ATOM 612 C CA . VAL A 1 85 ? -1.049 2.998 -3.142 1.00 89.25 85 VAL A CA 1
ATOM 613 C C . VAL A 1 85 ? -2.400 3.259 -2.492 1.00 89.25 85 VAL A C 1
ATOM 615 O O . VAL A 1 85 ? -2.499 3.981 -1.499 1.00 89.25 85 VAL A O 1
ATOM 618 N N . GLN A 1 86 ? -3.447 2.692 -3.073 1.00 93.88 86 GLN A N 1
ATOM 619 C CA . GLN A 1 86 ? -4.809 2.779 -2.584 1.00 93.88 86 GLN A CA 1
ATOM 620 C C . GLN A 1 86 ? -5.339 1.370 -2.352 1.00 93.88 86 GLN A C 1
ATOM 622 O O . GLN A 1 86 ? -5.256 0.515 -3.229 1.00 93.88 86 GLN A O 1
ATOM 627 N N . PHE A 1 87 ? -5.924 1.163 -1.177 1.00 93.88 87 PHE A N 1
ATOM 628 C CA . PHE A 1 87 ? -6.600 -0.073 -0.810 1.00 93.88 87 PHE A CA 1
ATOM 629 C C . PHE A 1 87 ? -8.106 0.180 -0.762 1.00 93.88 87 PHE A C 1
ATOM 631 O O . PHE A 1 87 ? -8.564 1.048 -0.016 1.00 93.88 87 PHE A O 1
ATOM 638 N N . ASP A 1 88 ? -8.871 -0.574 -1.545 1.00 95.50 88 ASP A N 1
ATOM 639 C CA . ASP A 1 88 ? -10.327 -0.599 -1.456 1.00 95.50 88 ASP A CA 1
ATOM 640 C C . ASP A 1 88 ? -10.763 -1.649 -0.426 1.00 95.50 88 ASP A C 1
ATOM 642 O O . ASP A 1 88 ? -10.676 -2.857 -0.654 1.00 95.50 88 ASP A O 1
ATOM 646 N N . LEU A 1 89 ? -11.243 -1.180 0.726 1.00 93.56 89 LEU A N 1
ATOM 647 C CA . LEU A 1 89 ? -11.697 -2.047 1.815 1.00 93.56 89 LEU A CA 1
ATOM 648 C C . LEU A 1 89 ? -13.087 -2.659 1.554 1.00 93.56 89 LEU A C 1
ATOM 650 O O . LEU A 1 89 ? -13.534 -3.505 2.328 1.00 93.56 89 LEU A O 1
ATOM 654 N N . GLY A 1 90 ? -13.790 -2.224 0.502 1.00 93.19 90 GLY A N 1
ATOM 655 C CA . GLY A 1 90 ? -15.127 -2.688 0.126 1.00 93.19 90 GLY A CA 1
ATOM 656 C C . GLY A 1 90 ? -16.282 -2.129 0.969 1.00 93.19 90 GLY A C 1
ATOM 657 O O . GLY A 1 90 ? -17.437 -2.290 0.583 1.00 93.19 90 GLY A O 1
ATOM 658 N N . ASP A 1 91 ? -15.992 -1.468 2.094 1.00 93.12 91 ASP A N 1
ATOM 659 C CA . ASP A 1 91 ? -16.961 -0.773 2.953 1.00 93.12 91 ASP A CA 1
ATOM 660 C C . ASP A 1 91 ? -16.250 0.294 3.817 1.00 93.12 91 ASP A C 1
ATOM 662 O O . ASP A 1 91 ? -15.028 0.468 3.757 1.00 93.12 91 ASP A O 1
ATOM 666 N N . VAL A 1 92 ? -17.008 1.021 4.636 1.00 90.56 92 VAL A N 1
ATOM 667 C CA . VAL A 1 92 ? -16.504 2.005 5.595 1.00 90.56 92 VAL A CA 1
ATOM 668 C C . VAL A 1 92 ? -16.175 1.328 6.923 1.00 90.56 92 VAL A C 1
ATOM 670 O O . VAL A 1 92 ? -17.046 0.790 7.604 1.00 90.56 92 VAL A O 1
ATOM 673 N N . TYR A 1 93 ? -14.916 1.443 7.348 1.00 88.75 93 TYR A N 1
ATOM 674 C CA . TYR A 1 93 ? -14.431 0.875 8.606 1.00 88.75 93 TYR A CA 1
ATOM 675 C C . TYR A 1 93 ? -13.938 1.952 9.571 1.00 88.75 93 TYR A C 1
ATOM 677 O O . TYR A 1 93 ? -13.306 2.933 9.176 1.00 88.75 93 TYR A O 1
ATOM 685 N N . LEU A 1 94 ? -14.142 1.719 10.871 1.00 90.12 94 LEU A N 1
ATOM 686 C CA . LEU A 1 94 ? -13.386 2.415 11.909 1.00 90.12 94 LEU A CA 1
ATOM 687 C C . LEU A 1 94 ? -12.000 1.769 12.027 1.00 90.12 94 LEU A C 1
ATOM 689 O O . LEU A 1 94 ? -11.832 0.741 12.684 1.00 90.12 94 LEU A O 1
ATOM 693 N N . ILE A 1 95 ? -11.002 2.378 11.393 1.00 90.00 95 ILE A N 1
ATOM 694 C CA . ILE A 1 95 ? -9.624 1.883 11.419 1.00 90.00 95 ILE A CA 1
ATOM 695 C C . ILE A 1 95 ? -8.941 2.345 12.708 1.00 90.00 95 ILE A C 1
ATOM 697 O O . ILE A 1 95 ? -8.808 3.540 12.963 1.00 90.00 95 ILE A O 1
ATOM 701 N N . THR A 1 96 ? -8.484 1.393 13.520 1.00 90.50 96 THR A N 1
ATOM 702 C CA . THR A 1 96 ? -7.767 1.672 14.778 1.00 90.50 96 THR A CA 1
ATOM 703 C C . THR A 1 96 ? -6.255 1.496 14.662 1.00 90.50 96 THR A C 1
ATOM 705 O O . THR A 1 96 ? -5.511 2.047 15.470 1.00 90.50 96 THR A O 1
ATOM 708 N N . SER A 1 97 ? -5.781 0.736 13.670 1.00 88.62 97 SER A N 1
ATOM 709 C CA . SER A 1 97 ? -4.356 0.543 13.388 1.00 88.62 97 SER A CA 1
ATOM 710 C C . SER A 1 97 ? -4.138 0.104 11.941 1.00 88.62 97 SER A C 1
ATOM 712 O O . SER A 1 97 ? -5.014 -0.515 11.339 1.00 88.62 97 SER A O 1
ATOM 714 N N . ILE A 1 98 ? -2.955 0.403 11.406 1.00 86.12 98 ILE A N 1
ATOM 715 C CA . ILE A 1 98 ? -2.465 -0.090 10.116 1.00 86.12 98 ILE A CA 1
ATOM 716 C C . ILE A 1 98 ? -1.058 -0.640 10.361 1.00 86.12 98 ILE A C 1
ATOM 718 O O . ILE A 1 98 ? -0.271 -0.030 11.086 1.00 86.12 98 ILE A O 1
ATOM 722 N N . ARG A 1 99 ? -0.746 -1.800 9.778 1.00 81.44 99 ARG A N 1
ATOM 723 C CA . ARG A 1 99 ? 0.605 -2.374 9.770 1.00 81.44 99 ARG A CA 1
ATOM 724 C C . ARG A 1 99 ? 1.039 -2.560 8.326 1.00 81.44 99 ARG A C 1
ATOM 726 O O . ARG A 1 99 ? 0.395 -3.307 7.600 1.00 81.44 99 ARG A O 1
ATOM 733 N N . VAL A 1 100 ? 2.113 -1.880 7.946 1.00 77.25 100 VAL A N 1
ATOM 734 C CA . VAL A 1 100 ? 2.731 -1.987 6.624 1.00 77.25 100 VAL A CA 1
ATOM 735 C C . VAL A 1 100 ? 4.084 -2.654 6.807 1.00 77.25 100 VAL A C 1
ATOM 737 O O . VAL A 1 100 ? 4.866 -2.231 7.659 1.00 77.25 100 VAL A O 1
ATOM 740 N N . TRP A 1 101 ? 4.328 -3.698 6.025 1.00 67.69 101 TRP A N 1
ATOM 741 C CA . TRP A 1 101 ? 5.604 -4.399 5.956 1.00 67.69 101 TRP A CA 1
ATOM 742 C C . TRP A 1 101 ? 6.177 -4.154 4.560 1.00 67.69 101 TRP A C 1
ATOM 744 O O . TRP A 1 101 ? 5.430 -4.228 3.586 1.00 67.69 101 TRP A O 1
ATOM 754 N N . ASN A 1 102 ? 7.460 -3.804 4.488 1.00 53.91 102 ASN A N 1
ATOM 755 C CA . ASN A 1 102 ? 8.227 -3.686 3.247 1.00 53.91 102 ASN A CA 1
ATOM 756 C C . ASN A 1 102 ? 9.191 -4.862 3.180 1.00 53.91 102 ASN A C 1
ATOM 758 O O . ASN A 1 102 ? 9.929 -5.016 4.178 1.00 53.91 102 ASN A O 1
#

Radius of gyration: 26.05 Å; chains: 1; bounding box: 71×28×78 Å

Secondary structure (DSSP, 8-state):
--PPPPP------------PPPP-PPPTT-EEES--B-TTT-B-GGGGTS-TT-STT---S--SS-SS-SS--STTPPP-SS--EEE--SS-----------

Sequence (102 aa):
MKTLLFAALTATLMSVTVLRGEIIPIPVGNVSSSSEIGAPFNRINDHLVNGSGLVGEGHDGTPDGTMWLSEGTCCGGAQDFDPWVQFDLGDVYLITSIRVWN